Protein AF-A0AAD7NJM3-F1 (afdb_monomer_lite)

Sequence (178 aa):
YMDCLIYMLPSVSWAEAIESPTIFSDLTKIRPWYEPIHHSHNSEPSFGGFKSVVPGWTNKSMIKSGSTDLCLKQGFYTRPNSDDNEKIFYNGMSQISFLSGELNLLGWGKTMMELVYHYISQREESKGKPAFEVPSMRFVDGGLAICQPEQKQAFMIEEWIDPLTQGAFVKYIHNNSG

Radius of gyration: 18.28 Å; chains: 1; bounding box: 44×41×58 Å

Structure (mmCIF, N/CA/C/O backbone):
data_AF-A0AAD7NJM3-F1
#
_entry.id   AF-A0AAD7NJM3-F1
#
loop_
_atom_site.group_PDB
_atom_site.id
_atom_site.type_symbol
_atom_site.label_atom_id
_atom_site.label_alt_id
_atom_site.label_comp_id
_atom_site.label_asym_id
_atom_site.label_entity_id
_atom_site.label_seq_id
_atom_site.pdbx_PDB_ins_code
_atom_site.Cartn_x
_atom_site.Cartn_y
_atom_site.Cartn_z
_atom_site.occupancy
_atom_site.B_iso_or_equiv
_atom_site.auth_seq_id
_atom_site.auth_comp_id
_atom_site.auth_asym_id
_atom_site.auth_atom_id
_atom_site.pdbx_PDB_model_num
ATOM 1 N N . TYR A 1 1 ? 7.790 -15.169 -12.818 1.00 83.75 1 TYR A N 1
ATOM 2 C CA . TYR A 1 1 ? 7.998 -14.703 -11.432 1.00 83.75 1 TYR A CA 1
ATOM 3 C C . TYR A 1 1 ? 9.210 -13.791 -11.427 1.00 83.75 1 TYR A C 1
ATOM 5 O O . TYR A 1 1 ? 9.995 -13.856 -12.369 1.00 83.75 1 TYR A O 1
ATOM 13 N N . MET A 1 2 ? 9.338 -12.939 -10.419 1.00 90.62 2 MET A N 1
ATOM 14 C CA . MET A 1 2 ? 10.451 -12.009 -10.261 1.00 90.62 2 MET A CA 1
ATOM 15 C C . MET A 1 2 ? 10.981 -12.129 -8.838 1.00 90.62 2 MET A C 1
ATOM 17 O O . MET A 1 2 ? 10.190 -12.111 -7.898 1.00 90.62 2 MET A O 1
ATOM 21 N N . ASP A 1 3 ? 12.294 -12.241 -8.671 1.00 93.31 3 ASP A N 1
ATOM 22 C CA . ASP A 1 3 ? 12.898 -12.265 -7.341 1.00 93.31 3 ASP A CA 1
ATOM 23 C C . ASP A 1 3 ? 12.978 -10.838 -6.805 1.00 93.31 3 ASP A C 1
ATOM 25 O O . ASP A 1 3 ? 13.610 -9.981 -7.429 1.00 93.31 3 ASP A O 1
ATOM 29 N N . CYS A 1 4 ? 12.331 -10.561 -5.671 1.00 94.00 4 CYS A N 1
ATOM 30 C CA . CYS A 1 4 ? 12.176 -9.196 -5.179 1.00 94.00 4 CYS A CA 1
ATOM 31 C C . CYS A 1 4 ? 12.688 -9.022 -3.745 1.00 94.00 4 CYS A C 1
ATOM 33 O O . CYS A 1 4 ? 12.545 -9.895 -2.888 1.00 94.00 4 CYS A O 1
ATOM 35 N N . LEU A 1 5 ? 13.262 -7.845 -3.486 1.00 94.81 5 LEU A N 1
ATOM 36 C CA . LEU A 1 5 ? 13.445 -7.292 -2.148 1.00 94.81 5 LEU A CA 1
ATOM 37 C C . LEU A 1 5 ? 12.212 -6.467 -1.797 1.00 94.81 5 LEU A C 1
ATOM 39 O O . LEU A 1 5 ? 11.870 -5.529 -2.517 1.00 94.81 5 LEU A O 1
ATOM 43 N N . ILE A 1 6 ? 11.548 -6.821 -0.703 1.00 95.19 6 ILE A N 1
ATOM 44 C CA . ILE A 1 6 ? 10.248 -6.268 -0.333 1.00 95.19 6 ILE A CA 1
ATOM 45 C C . ILE A 1 6 ? 10.348 -5.560 1.016 1.00 95.19 6 ILE A C 1
ATOM 47 O O . ILE A 1 6 ? 10.640 -6.172 2.043 1.00 95.19 6 ILE A O 1
ATOM 51 N N . TYR A 1 7 ? 10.087 -4.258 1.005 1.00 95.56 7 TYR A N 1
ATOM 52 C CA . TYR A 1 7 ? 10.098 -3.370 2.160 1.00 95.56 7 TYR A CA 1
ATOM 53 C C . TYR A 1 7 ? 8.657 -3.043 2.552 1.00 95.56 7 TYR A C 1
ATOM 55 O O . TYR A 1 7 ? 8.029 -2.159 1.967 1.00 95.56 7 TYR A O 1
ATOM 63 N N . MET A 1 8 ? 8.114 -3.774 3.522 1.00 95.50 8 MET A N 1
ATOM 64 C CA . MET A 1 8 ? 6.768 -3.517 4.042 1.00 95.50 8 MET A CA 1
ATOM 65 C C . MET A 1 8 ? 6.750 -2.261 4.910 1.00 95.50 8 MET A C 1
ATOM 67 O O . MET A 1 8 ? 7.676 -2.039 5.691 1.00 95.50 8 MET A O 1
ATOM 71 N N . LEU A 1 9 ? 5.681 -1.464 4.814 1.00 95.44 9 LEU A N 1
ATOM 72 C CA . LEU A 1 9 ? 5.470 -0.358 5.743 1.00 95.44 9 LEU A CA 1
ATOM 73 C C . LEU A 1 9 ? 5.388 -0.893 7.179 1.00 95.44 9 LEU A C 1
ATOM 75 O O . LEU A 1 9 ? 4.694 -1.886 7.427 1.00 95.44 9 LEU A O 1
ATOM 79 N N . PRO A 1 10 ? 6.057 -0.237 8.138 1.00 93.06 10 PRO A N 1
ATOM 80 C CA . PRO A 1 10 ? 6.032 -0.675 9.515 1.00 93.06 10 PRO A CA 1
ATOM 81 C C . PRO A 1 10 ? 4.655 -0.388 10.123 1.00 93.06 10 PRO A C 1
ATOM 83 O O . PRO A 1 10 ? 3.975 0.577 9.768 1.00 93.06 10 PRO A O 1
ATOM 86 N N . SER A 1 11 ? 4.244 -1.239 11.059 1.00 90.44 11 SER A N 1
ATOM 87 C CA . SER A 1 11 ? 3.071 -0.984 11.889 1.00 90.44 11 SER A CA 1
ATOM 88 C C . SER A 1 11 ? 3.513 -0.204 13.114 1.00 90.44 11 SER A C 1
ATOM 90 O O . SER A 1 11 ? 4.069 -0.803 14.030 1.00 90.44 11 SER A O 1
ATOM 92 N N . VAL A 1 12 ? 3.258 1.098 13.127 1.00 93.06 12 VAL A N 1
ATOM 93 C CA . VAL A 1 12 ? 3.574 1.971 14.261 1.00 93.06 12 VAL A CA 1
ATOM 94 C C . VAL A 1 12 ? 2.356 2.780 14.657 1.00 93.06 12 VAL A C 1
ATOM 96 O O . VAL A 1 12 ? 1.524 3.100 13.811 1.00 93.06 12 VAL A O 1
ATOM 99 N N . SER A 1 13 ? 2.273 3.105 15.936 1.00 92.75 13 SER A N 1
ATOM 100 C CA . SER A 1 13 ? 1.260 3.983 16.500 1.00 92.75 13 SER A CA 1
ATOM 101 C C . SER A 1 13 ? 1.450 5.433 16.050 1.00 92.75 13 SER A C 1
ATOM 103 O O . SER A 1 13 ? 2.523 5.856 15.610 1.00 92.75 13 SER A O 1
ATOM 105 N N . TRP A 1 14 ? 0.408 6.242 16.239 1.00 92.94 14 TRP A N 1
ATOM 106 C CA . TRP A 1 14 ? 0.484 7.692 16.052 1.00 92.94 14 TRP A CA 1
ATOM 107 C C . TRP A 1 14 ? 1.607 8.358 16.869 1.00 92.94 14 TRP A C 1
ATOM 109 O O . TRP A 1 14 ? 2.298 9.235 16.355 1.00 92.94 14 TRP A O 1
ATOM 119 N N . ALA A 1 15 ? 1.818 7.931 18.119 1.00 93.94 15 ALA A N 1
ATOM 120 C CA . ALA A 1 15 ? 2.858 8.494 18.981 1.00 93.94 15 ALA A CA 1
ATOM 121 C C . ALA A 1 15 ? 4.264 8.214 18.423 1.00 93.94 15 ALA A C 1
ATOM 123 O O . ALA A 1 15 ? 5.058 9.138 18.259 1.00 93.94 15 ALA A O 1
ATOM 124 N N . GLU A 1 16 ? 4.528 6.966 18.029 1.00 93.94 16 GLU A N 1
ATOM 125 C CA . GLU A 1 16 ? 5.798 6.566 17.408 1.00 93.94 16 GLU A CA 1
ATOM 126 C C . GLU A 1 16 ? 6.044 7.297 16.079 1.00 93.94 16 GLU A C 1
ATOM 128 O O . GLU A 1 16 ? 7.167 7.719 15.798 1.00 93.94 16 GLU A O 1
ATOM 133 N N . ALA A 1 17 ? 5.000 7.499 15.266 1.00 93.81 17 ALA A N 1
ATOM 134 C CA . ALA A 1 17 ? 5.110 8.242 14.011 1.00 93.81 17 ALA A CA 1
ATOM 135 C C . ALA A 1 17 ? 5.457 9.726 14.225 1.00 93.81 17 ALA A C 1
ATOM 137 O O . ALA A 1 17 ? 6.196 10.299 13.424 1.00 93.81 17 ALA A O 1
ATOM 138 N N . ILE A 1 18 ? 4.971 10.352 15.304 1.00 94.50 18 ILE A N 1
ATOM 139 C CA . ILE A 1 18 ? 5.366 11.720 15.678 1.00 94.50 18 ILE A CA 1
ATOM 140 C C . ILE A 1 18 ? 6.822 11.763 16.145 1.00 94.50 18 ILE A C 1
ATOM 142 O O . ILE A 1 18 ? 7.556 12.676 15.766 1.00 94.50 18 ILE A O 1
ATOM 146 N N . GLU A 1 19 ? 7.245 10.804 16.968 1.00 95.38 19 GLU A N 1
ATOM 147 C CA . GLU A 1 19 ? 8.620 10.740 17.476 1.00 95.38 19 GLU A CA 1
ATOM 148 C C . GLU A 1 19 ? 9.635 10.458 16.359 1.00 95.38 19 GLU A C 1
ATOM 150 O O . GLU A 1 19 ? 10.773 10.931 16.414 1.00 95.38 19 GLU A O 1
ATOM 155 N N . SER A 1 20 ? 9.217 9.743 15.309 1.00 93.38 20 SER A N 1
ATOM 156 C CA . SER A 1 20 ? 10.034 9.459 14.131 1.00 93.38 20 SER A CA 1
ATOM 157 C C . SER A 1 20 ? 9.305 9.776 12.814 1.00 93.38 20 SER A C 1
ATOM 159 O O . SER A 1 20 ? 8.907 8.869 12.083 1.00 93.38 20 SER A O 1
ATOM 161 N N . PRO A 1 21 ? 9.200 11.058 12.410 1.00 90.25 21 PRO A N 1
ATOM 162 C CA . PRO A 1 21 ? 8.425 11.460 11.227 1.00 90.25 21 PRO A CA 1
ATOM 163 C C . PRO A 1 21 ? 8.935 10.901 9.890 1.00 90.25 21 PRO A C 1
ATOM 165 O O . PRO A 1 21 ? 8.246 10.972 8.875 1.00 90.25 21 PRO A O 1
ATOM 168 N N . THR A 1 22 ? 10.160 10.367 9.869 1.00 92.38 22 THR A N 1
ATOM 169 C CA . THR A 1 22 ? 10.791 9.772 8.675 1.00 92.38 22 THR A CA 1
ATOM 170 C C . THR A 1 22 ? 10.558 8.268 8.549 1.00 92.38 22 THR A C 1
ATOM 172 O O . THR A 1 22 ? 11.026 7.652 7.593 1.00 92.38 22 THR A O 1
ATOM 175 N N . ILE A 1 23 ? 9.829 7.662 9.489 1.00 91.75 23 ILE A N 1
ATOM 176 C CA . ILE A 1 23 ? 9.648 6.210 9.571 1.00 91.75 23 ILE A CA 1
ATOM 177 C C . ILE A 1 23 ? 9.001 5.591 8.324 1.00 91.75 23 ILE A C 1
ATOM 179 O O . ILE A 1 23 ? 9.274 4.438 8.002 1.00 91.75 23 ILE A O 1
ATOM 183 N N . PHE A 1 24 ? 8.191 6.361 7.591 1.00 92.00 24 PHE A N 1
ATOM 184 C CA . PHE A 1 24 ? 7.549 5.907 6.354 1.00 92.00 24 PHE A CA 1
ATOM 185 C C . PHE A 1 24 ? 8.274 6.346 5.076 1.00 92.00 24 PHE A C 1
ATOM 187 O O . PHE A 1 24 ? 8.019 5.782 4.014 1.00 92.00 24 PHE A O 1
ATOM 194 N N . SER A 1 25 ? 9.167 7.339 5.154 1.00 89.50 25 SER A N 1
ATOM 195 C CA . SER A 1 25 ? 9.901 7.861 3.994 1.00 89.50 25 SER A CA 1
ATOM 196 C C . SER A 1 25 ? 11.270 7.209 3.801 1.00 89.50 25 SER A C 1
ATOM 198 O O . SER A 1 25 ? 11.790 7.205 2.686 1.00 89.50 25 SER A O 1
ATOM 200 N N . ASP A 1 26 ? 11.835 6.614 4.853 1.00 89.25 26 ASP A N 1
ATOM 201 C CA . ASP A 1 26 ? 13.121 5.920 4.813 1.00 89.25 26 ASP A CA 1
ATOM 202 C C . ASP A 1 26 ? 12.960 4.407 5.004 1.00 89.25 26 ASP A C 1
ATOM 204 O O . ASP A 1 26 ? 13.306 3.826 6.036 1.00 89.25 26 ASP A O 1
ATOM 208 N N . LEU A 1 27 ? 12.446 3.750 3.961 1.00 86.00 27 LEU A N 1
ATOM 209 C CA . LEU A 1 27 ? 12.250 2.297 3.946 1.00 86.00 27 LEU A CA 1
ATOM 210 C C . LEU A 1 27 ? 13.569 1.514 4.052 1.00 86.00 27 LEU A C 1
ATOM 212 O O . LEU A 1 27 ? 13.545 0.327 4.365 1.00 86.00 27 LEU A O 1
ATOM 216 N N . THR A 1 28 ? 14.726 2.155 3.850 1.00 81.25 28 THR A N 1
ATOM 217 C CA . THR A 1 28 ? 16.036 1.487 3.950 1.00 81.25 28 THR A CA 1
ATOM 218 C C . THR A 1 28 ? 16.377 1.059 5.377 1.00 81.25 28 THR A C 1
ATOM 220 O O . THR A 1 28 ? 17.168 0.137 5.574 1.00 81.25 28 THR A O 1
ATOM 223 N N . LYS A 1 29 ? 15.732 1.676 6.375 1.00 86.75 29 LYS A N 1
ATOM 224 C CA . LYS A 1 29 ? 15.834 1.294 7.791 1.00 86.75 29 LYS A CA 1
ATOM 225 C C . LYS A 1 29 ? 15.049 0.028 8.131 1.00 86.75 29 LYS A C 1
ATOM 227 O O . LYS A 1 29 ? 15.202 -0.513 9.225 1.00 86.75 29 LYS A O 1
ATOM 232 N N . ILE A 1 30 ? 14.207 -0.445 7.215 1.00 89.12 30 ILE A N 1
ATOM 233 C CA . ILE A 1 30 ? 13.375 -1.628 7.400 1.00 89.12 30 ILE A CA 1
ATOM 234 C C . ILE A 1 30 ? 14.100 -2.825 6.801 1.00 89.12 30 ILE A C 1
ATOM 236 O O . ILE A 1 30 ? 14.608 -2.776 5.681 1.00 89.12 30 ILE A O 1
ATOM 240 N N . ARG A 1 31 ? 14.130 -3.934 7.544 1.00 92.50 31 ARG A N 1
ATOM 241 C CA . ARG A 1 31 ? 14.674 -5.193 7.036 1.00 92.50 31 ARG A CA 1
ATOM 242 C C . ARG A 1 31 ? 13.798 -5.696 5.878 1.00 92.50 31 ARG A C 1
ATOM 244 O O . ARG A 1 31 ? 12.625 -5.988 6.121 1.00 92.50 31 ARG A O 1
ATOM 251 N N . PRO A 1 32 ? 14.340 -5.847 4.656 1.00 94.19 32 PRO A N 1
ATOM 252 C CA . PRO A 1 32 ? 13.560 -6.356 3.543 1.00 94.19 32 PRO A CA 1
ATOM 253 C C . PRO A 1 32 ? 13.311 -7.856 3.673 1.00 94.19 32 PRO A C 1
ATOM 255 O O . PRO A 1 32 ? 14.090 -8.600 4.280 1.00 94.19 32 PRO A O 1
ATOM 258 N N . TRP A 1 33 ? 12.241 -8.291 3.027 1.00 94.06 33 TRP A N 1
ATOM 259 C CA . TRP A 1 33 ? 11.942 -9.685 2.752 1.00 94.06 33 TRP A CA 1
ATOM 260 C C . TRP A 1 33 ? 12.505 -10.028 1.380 1.00 94.06 33 TRP A C 1
ATOM 262 O O . TRP A 1 33 ? 12.430 -9.218 0.459 1.00 94.06 33 TRP A O 1
ATOM 272 N N . TYR A 1 34 ? 13.080 -11.216 1.247 1.00 94.56 34 TYR A N 1
ATOM 273 C CA . TYR A 1 34 ? 13.458 -11.750 -0.053 1.00 94.56 34 TYR A CA 1
ATOM 274 C C . TYR A 1 34 ? 12.435 -12.812 -0.433 1.00 94.56 34 TYR A C 1
ATOM 276 O O . TYR A 1 34 ? 12.403 -13.877 0.185 1.00 94.56 34 TYR A O 1
ATOM 284 N N . GLU A 1 35 ? 11.568 -12.487 -1.385 1.00 94.94 35 GLU A N 1
ATOM 285 C CA . GLU A 1 35 ? 10.440 -13.334 -1.767 1.00 94.94 35 GLU A CA 1
ATOM 286 C C . GLU A 1 35 ? 10.131 -13.141 -3.261 1.00 94.94 35 GLU A C 1
ATOM 288 O O . GLU A 1 35 ? 10.084 -11.999 -3.737 1.00 94.94 35 GLU A O 1
ATOM 293 N N . PRO A 1 36 ? 9.923 -14.229 -4.021 1.00 94.50 36 PRO A N 1
ATOM 294 C CA . PRO A 1 36 ? 9.457 -14.131 -5.393 1.00 94.50 36 PRO A CA 1
ATOM 295 C C . PRO A 1 36 ? 8.047 -13.547 -5.467 1.00 94.50 36 PRO A C 1
ATOM 297 O O . PRO A 1 36 ? 7.130 -14.019 -4.793 1.00 94.50 36 PRO A O 1
ATOM 300 N N . ILE A 1 37 ? 7.856 -12.568 -6.349 1.00 94.38 37 ILE A N 1
ATOM 301 C CA . ILE A 1 37 ? 6.530 -12.104 -6.754 1.00 94.38 37 ILE A CA 1
ATOM 302 C C . ILE A 1 37 ? 6.152 -12.788 -8.061 1.00 94.38 37 ILE A C 1
ATOM 304 O O . ILE A 1 37 ? 6.865 -12.753 -9.071 1.00 94.38 37 ILE A O 1
ATOM 308 N N . HIS A 1 38 ? 4.986 -13.403 -8.048 1.00 93.75 38 HIS A N 1
ATOM 309 C CA . HIS A 1 38 ? 4.357 -13.998 -9.204 1.00 93.75 38 HIS A CA 1
ATOM 310 C C . HIS A 1 38 ? 3.276 -13.045 -9.709 1.00 93.75 38 HIS A C 1
ATOM 312 O O . HIS A 1 38 ? 2.536 -12.456 -8.930 1.00 93.75 38 HIS A O 1
ATOM 318 N N . HIS A 1 39 ? 3.186 -12.878 -11.019 1.00 89.56 39 HIS A N 1
ATOM 319 C CA . HIS A 1 39 ? 2.069 -12.202 -11.662 1.00 89.56 39 HIS A CA 1
ATOM 320 C C . HIS A 1 39 ? 1.842 -12.867 -13.014 1.00 89.56 39 HIS A C 1
ATOM 322 O O . HIS A 1 39 ? 2.751 -13.494 -13.572 1.00 89.56 39 HIS A O 1
ATOM 328 N N . SER A 1 40 ? 0.626 -12.761 -13.539 1.00 78.50 40 SER A N 1
ATOM 329 C CA . SER A 1 40 ? 0.354 -13.255 -14.883 1.00 78.50 40 SER A CA 1
ATOM 330 C C . SER A 1 40 ? 0.993 -12.308 -15.898 1.00 78.50 40 SER A C 1
ATOM 332 O O . SER A 1 40 ? 0.791 -11.098 -15.842 1.00 78.50 40 SER A O 1
ATOM 334 N N . HIS A 1 41 ? 1.751 -12.842 -16.855 1.00 63.41 41 HIS A N 1
ATOM 335 C CA . HIS A 1 41 ? 2.212 -12.047 -17.999 1.00 63.41 41 HIS A CA 1
ATOM 336 C C . HIS A 1 41 ? 1.054 -11.662 -18.935 1.00 63.41 41 HIS A C 1
ATOM 338 O O . HIS A 1 41 ? 1.192 -10.736 -19.725 1.00 63.41 41 HIS A O 1
ATOM 344 N N . ASN A 1 42 ? -0.089 -12.350 -18.818 1.00 70.12 42 ASN A N 1
ATOM 345 C CA . ASN A 1 42 ? -1.261 -12.150 -19.668 1.00 70.12 42 ASN A CA 1
ATOM 346 C C . ASN A 1 42 ? -2.334 -11.269 -19.015 1.00 70.12 42 ASN A C 1
ATOM 348 O O . ASN A 1 42 ? -3.362 -11.016 -19.637 1.00 70.12 42 ASN A O 1
ATOM 352 N N . SER A 1 43 ? -2.161 -10.850 -17.757 1.00 78.25 43 SER A N 1
ATOM 353 C CA . SER A 1 43 ? -3.107 -9.918 -17.142 1.00 78.25 43 SER A CA 1
ATOM 354 C C . SER A 1 43 ? -2.866 -8.522 -17.698 1.00 78.25 43 SER A C 1
ATOM 356 O O . SER A 1 43 ? -1.820 -7.928 -17.433 1.00 78.25 43 SER A O 1
ATOM 358 N N . GLU A 1 44 ? -3.836 -8.002 -18.445 1.00 86.69 44 GLU A N 1
ATOM 359 C CA . GLU A 1 44 ? -3.811 -6.608 -18.873 1.00 86.69 44 GLU A CA 1
ATOM 360 C C . GLU A 1 44 ? -3.847 -5.683 -17.645 1.00 86.69 44 GLU A C 1
ATOM 362 O O . GLU A 1 44 ? -4.681 -5.871 -16.750 1.00 86.69 44 GLU A O 1
ATOM 367 N N . PRO A 1 45 ? -2.946 -4.689 -17.565 1.00 91.44 45 PRO A N 1
ATOM 368 C CA . PRO A 1 45 ? -2.946 -3.749 -16.460 1.00 91.44 45 PRO A CA 1
ATOM 369 C C . PRO A 1 45 ? -4.213 -2.894 -16.466 1.00 91.44 45 PRO A C 1
ATOM 371 O O . PRO A 1 45 ? -4.599 -2.313 -17.479 1.00 91.44 45 PRO A O 1
ATOM 374 N N . SER A 1 46 ? -4.825 -2.750 -15.293 1.00 92.56 46 SER A N 1
ATOM 375 C CA . SER A 1 46 ? -5.844 -1.726 -15.056 1.00 92.56 46 SER A CA 1
ATOM 376 C C . SER A 1 46 ? -5.171 -0.376 -14.818 1.00 92.56 46 SER A C 1
ATOM 378 O O . SER A 1 46 ? -4.125 -0.316 -14.175 1.00 92.56 46 SER A O 1
ATOM 380 N N . PHE A 1 47 ? -5.762 0.726 -15.283 1.00 93.31 47 PHE A N 1
ATOM 381 C CA . PHE A 1 47 ? -5.179 2.064 -15.133 1.00 93.31 47 PHE A CA 1
ATOM 382 C C . PHE A 1 47 ? -6.075 2.992 -14.313 1.00 93.31 47 PHE A C 1
ATOM 384 O O . PHE A 1 47 ? -7.259 3.151 -14.598 1.00 93.31 47 PHE A O 1
ATOM 391 N N . GLY A 1 48 ? -5.480 3.639 -13.312 1.00 91.94 48 GLY A N 1
ATOM 392 C CA . GLY A 1 48 ? -6.041 4.809 -12.644 1.00 91.94 48 GLY A CA 1
ATOM 393 C C . GLY A 1 48 ? -5.541 6.111 -13.275 1.00 91.94 48 GLY A C 1
ATOM 394 O O . GLY A 1 48 ? -5.055 6.128 -14.402 1.00 91.94 48 GLY A O 1
ATOM 395 N N . GLY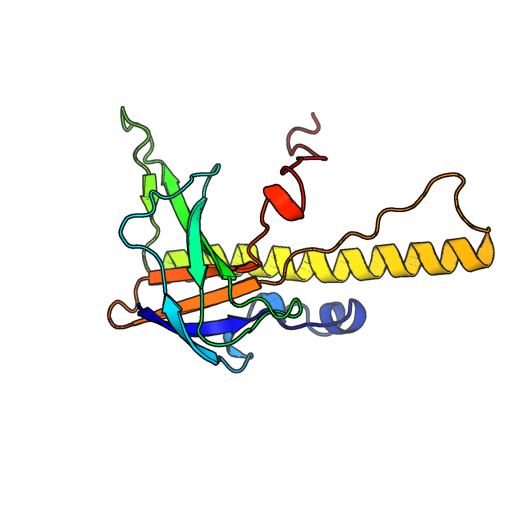 A 1 49 ? -5.611 7.212 -12.519 1.00 91.12 49 GLY A N 1
ATOM 396 C CA . GLY A 1 49 ? -5.168 8.525 -13.010 1.00 91.12 49 GLY A CA 1
ATOM 397 C C . GLY A 1 49 ? -3.665 8.616 -13.307 1.00 91.12 49 GLY A C 1
ATOM 398 O O . GLY A 1 49 ? -3.272 9.299 -14.242 1.00 91.12 49 GLY A O 1
ATOM 399 N N . PHE A 1 50 ? -2.831 7.927 -12.525 1.00 94.06 50 PHE A N 1
ATOM 400 C CA . PHE A 1 50 ? -1.363 8.012 -12.620 1.00 94.06 50 PHE A CA 1
ATOM 401 C C . PHE A 1 50 ? -0.642 6.712 -12.210 1.00 94.06 50 PHE A C 1
ATOM 403 O O . PHE A 1 50 ? 0.583 6.671 -12.104 1.00 94.06 50 PHE A O 1
ATOM 410 N N . LYS A 1 51 ? -1.397 5.636 -11.941 1.00 96.00 51 LYS A N 1
ATOM 411 C CA . LYS A 1 51 ? -0.859 4.310 -11.605 1.00 96.00 51 LYS A CA 1
ATOM 412 C C . LYS A 1 51 ? -1.543 3.224 -12.420 1.00 96.00 51 LYS A C 1
ATOM 414 O O . LYS A 1 51 ? -2.756 3.283 -12.616 1.00 96.00 51 LYS A O 1
ATOM 419 N N . SER A 1 52 ? -0.771 2.245 -12.866 1.00 95.38 52 SER A N 1
ATOM 420 C CA . SER A 1 52 ? -1.293 0.963 -13.326 1.00 95.38 52 SER A CA 1
ATOM 421 C C . SER A 1 52 ? -1.376 -0.022 -12.163 1.00 95.38 52 SER A C 1
ATOM 423 O O . SER A 1 52 ? -0.704 0.164 -11.144 1.00 95.38 52 SER A O 1
ATOM 425 N N . VAL A 1 53 ? -2.205 -1.046 -12.322 1.00 95.00 53 VAL A N 1
ATOM 426 C CA . VAL A 1 53 ? -2.428 -2.129 -11.369 1.00 95.00 53 VAL A CA 1
ATOM 427 C C . VAL A 1 53 ? -2.402 -3.452 -12.123 1.00 95.00 53 VAL A C 1
ATOM 429 O O . VAL A 1 53 ? -3.114 -3.602 -13.117 1.00 95.00 53 VAL A O 1
ATOM 432 N N . VAL A 1 54 ? -1.654 -4.423 -11.608 1.00 93.94 54 VAL A N 1
ATOM 433 C CA . VAL A 1 54 ? -1.759 -5.833 -12.000 1.00 93.94 54 VAL A CA 1
ATOM 434 C C . VAL A 1 54 ? -1.916 -6.711 -10.756 1.00 93.94 54 VAL A C 1
ATOM 436 O O . VAL A 1 54 ? -1.326 -6.405 -9.714 1.00 93.94 54 VAL A O 1
ATOM 439 N N . PRO A 1 55 ? -2.707 -7.793 -10.828 1.00 94.62 55 PRO A N 1
ATOM 440 C CA . PRO A 1 55 ? -2.761 -8.774 -9.755 1.00 94.62 55 PRO A CA 1
ATOM 441 C C . PRO A 1 55 ? -1.442 -9.550 -9.680 1.00 94.62 55 PRO A C 1
ATOM 443 O O . PRO A 1 55 ? -0.833 -9.883 -10.702 1.00 94.62 55 PRO A O 1
ATOM 446 N N . GLY A 1 56 ? -1.017 -9.872 -8.466 1.00 94.69 56 GLY A N 1
ATOM 447 C CA . GLY A 1 56 ? 0.140 -10.718 -8.207 1.00 94.69 56 GLY A CA 1
ATOM 448 C C . GLY A 1 56 ? -0.019 -11.507 -6.916 1.00 94.69 56 GLY A C 1
ATOM 449 O O . GLY A 1 56 ? -1.013 -11.358 -6.215 1.00 94.69 56 GLY A O 1
ATOM 450 N N . TRP A 1 57 ? 0.952 -12.355 -6.605 1.00 95.94 57 TRP A N 1
ATOM 451 C CA . TRP A 1 57 ? 0.980 -13.117 -5.361 1.00 95.94 57 TRP A CA 1
ATOM 452 C C . TRP A 1 57 ? 2.407 -13.493 -4.954 1.00 95.94 57 TRP A C 1
ATOM 454 O O . TRP A 1 57 ? 3.329 -13.480 -5.775 1.00 95.94 57 TRP A O 1
ATOM 464 N N . THR A 1 58 ? 2.592 -13.844 -3.686 1.00 95.88 58 THR A N 1
ATOM 465 C CA . THR A 1 58 ? 3.838 -14.398 -3.125 1.00 95.88 58 THR A CA 1
ATOM 466 C C . THR A 1 58 ? 3.630 -15.817 -2.601 1.00 95.88 58 THR A C 1
ATOM 468 O O . THR A 1 58 ? 2.500 -16.283 -2.483 1.00 95.88 58 THR A O 1
ATOM 471 N N . ASN A 1 59 ? 4.705 -16.534 -2.250 1.00 94.94 59 ASN A N 1
ATOM 472 C CA . ASN A 1 59 ? 4.559 -17.869 -1.643 1.00 94.94 59 ASN A CA 1
ATOM 473 C C . ASN A 1 59 ? 4.230 -17.804 -0.146 1.00 94.94 59 ASN A C 1
ATOM 475 O O . ASN A 1 59 ? 3.827 -18.802 0.451 1.00 94.94 59 ASN A O 1
ATOM 479 N N . LYS A 1 60 ? 4.443 -16.642 0.479 1.00 93.69 60 LYS A N 1
ATOM 480 C CA . LYS A 1 60 ? 4.202 -16.394 1.902 1.00 93.69 60 LYS A CA 1
ATOM 481 C C . LYS A 1 60 ? 3.467 -15.079 2.080 1.00 93.69 60 LYS A C 1
ATOM 483 O O . LYS A 1 60 ? 3.773 -14.106 1.392 1.00 93.69 60 LYS A O 1
ATOM 488 N N . SER A 1 61 ? 2.543 -15.045 3.036 1.00 92.44 61 SER A N 1
ATOM 489 C CA . SER A 1 61 ? 1.897 -13.795 3.424 1.00 92.44 61 SER A CA 1
ATOM 490 C C . SER A 1 61 ? 2.910 -12.844 4.054 1.00 92.44 61 SER A C 1
ATOM 492 O O . SER A 1 61 ? 3.659 -13.227 4.955 1.00 92.44 61 SER A O 1
ATOM 494 N N . MET A 1 62 ? 2.889 -11.595 3.598 1.00 88.25 62 MET A N 1
ATOM 495 C CA . MET A 1 62 ? 3.670 -10.483 4.156 1.00 88.25 62 MET A CA 1
ATOM 496 C C . MET A 1 62 ? 2.770 -9.377 4.727 1.00 88.25 62 MET A C 1
ATOM 498 O O . MET A 1 62 ? 3.264 -8.370 5.229 1.00 88.25 62 MET A O 1
ATOM 502 N N . ILE A 1 63 ? 1.452 -9.559 4.633 1.00 87.75 63 ILE A N 1
ATOM 503 C CA . ILE A 1 63 ? 0.411 -8.619 5.056 1.00 87.75 63 ILE A CA 1
ATOM 504 C C . ILE A 1 63 ? -0.365 -9.206 6.238 1.00 87.75 63 ILE A C 1
ATOM 506 O O . ILE A 1 63 ? -0.455 -10.428 6.402 1.00 87.75 63 ILE A O 1
ATOM 510 N N . LYS A 1 64 ? -0.916 -8.348 7.100 1.00 85.88 64 LYS A N 1
ATOM 511 C CA . LYS A 1 64 ? -1.553 -8.768 8.360 1.00 85.88 64 LYS A CA 1
ATOM 512 C C . LYS A 1 64 ? -2.807 -9.605 8.144 1.00 85.88 64 LYS A C 1
ATOM 514 O O . LYS A 1 64 ? -3.146 -10.407 9.007 1.00 85.88 64 LYS A O 1
ATOM 519 N N . SER A 1 65 ? -3.482 -9.434 7.008 1.00 84.62 65 SER A N 1
ATOM 520 C CA . SER A 1 65 ? -4.641 -10.248 6.628 1.00 84.62 65 SER A CA 1
ATOM 521 C C . SER A 1 65 ? -4.310 -11.730 6.427 1.00 84.62 65 SER A C 1
ATOM 523 O O . SER A 1 65 ? -5.225 -12.549 6.406 1.00 84.62 65 SER A O 1
ATOM 525 N N . GLY A 1 66 ? -3.030 -12.096 6.288 1.00 89.88 66 GLY A N 1
ATOM 526 C CA . GLY A 1 66 ? -2.622 -13.476 6.020 1.00 89.88 66 GLY A CA 1
ATOM 527 C C . GLY A 1 66 ? -2.741 -13.881 4.547 1.00 89.88 66 GLY A C 1
ATOM 528 O O . GLY A 1 66 ? -2.406 -15.016 4.213 1.00 89.88 66 GLY A O 1
ATOM 529 N N . SER A 1 67 ? -3.197 -12.976 3.676 1.00 90.94 67 SER A N 1
ATOM 530 C CA . SER A 1 67 ? -3.307 -13.230 2.241 1.00 90.94 67 SER A CA 1
ATOM 531 C C . SER A 1 67 ? -1.936 -13.223 1.558 1.00 90.94 67 SER A C 1
ATOM 533 O O . SER A 1 67 ? -1.035 -12.462 1.910 1.00 90.94 67 SER A O 1
ATOM 535 N N . THR A 1 68 ? -1.782 -14.082 0.556 1.00 95.06 68 THR A N 1
ATOM 536 C CA . THR A 1 68 ? -0.644 -14.074 -0.372 1.00 95.06 68 THR A CA 1
ATOM 537 C C . THR A 1 68 ? -0.901 -13.228 -1.609 1.00 95.06 68 THR A C 1
ATOM 539 O O . THR A 1 68 ? 0.039 -12.959 -2.354 1.00 95.06 68 THR A O 1
ATOM 542 N N . ASP A 1 69 ? -2.152 -12.832 -1.839 1.00 95.00 69 ASP A N 1
ATOM 543 C CA . ASP A 1 69 ? -2.568 -12.099 -3.027 1.00 95.00 69 ASP A CA 1
ATOM 544 C C . ASP A 1 69 ? -2.302 -10.606 -2.856 1.00 95.00 69 ASP A C 1
ATOM 546 O O . ASP A 1 69 ? -2.620 -9.986 -1.834 1.00 95.00 69 ASP A O 1
ATOM 550 N N . LEU A 1 70 ? -1.720 -10.023 -3.896 1.00 95.50 70 LEU A N 1
ATOM 551 C CA . LEU A 1 70 ? -1.216 -8.664 -3.921 1.00 95.50 70 LEU A CA 1
ATOM 552 C C . LEU A 1 70 ? -1.799 -7.879 -5.092 1.00 95.50 70 LEU A C 1
ATOM 554 O O . LEU A 1 70 ? -2.024 -8.381 -6.194 1.00 95.50 70 LEU A O 1
ATOM 558 N N . CYS A 1 71 ? -1.944 -6.586 -4.858 1.00 95.44 71 CYS A N 1
ATOM 559 C CA . CYS A 1 71 ? -2.132 -5.575 -5.879 1.00 95.44 71 CYS A CA 1
ATOM 560 C C . CYS A 1 71 ? -0.770 -4.934 -6.176 1.00 95.44 71 CYS A C 1
ATOM 562 O O . CYS A 1 71 ? -0.216 -4.243 -5.320 1.00 95.44 71 CYS A O 1
ATOM 564 N N . LEU A 1 72 ? -0.209 -5.173 -7.365 1.00 95.81 72 LEU A N 1
ATOM 565 C CA . LEU A 1 72 ? 1.071 -4.597 -7.784 1.00 95.81 72 LEU A CA 1
ATOM 566 C C . LEU A 1 72 ? 0.816 -3.307 -8.563 1.00 95.81 72 LEU A C 1
ATOM 568 O O . LEU A 1 72 ? 0.116 -3.318 -9.577 1.00 95.81 72 LEU A O 1
ATOM 572 N N . LYS A 1 73 ? 1.398 -2.194 -8.116 1.00 96.75 73 LYS A N 1
ATOM 573 C CA . LYS A 1 73 ? 1.184 -0.869 -8.705 1.00 96.75 73 LYS A CA 1
ATOM 574 C C . LYS A 1 73 ? 2.459 -0.267 -9.268 1.00 96.75 73 LYS A C 1
ATOM 576 O O . LYS A 1 73 ? 3.491 -0.247 -8.596 1.00 96.75 73 LYS A O 1
ATOM 581 N N . GLN A 1 74 ? 2.352 0.317 -10.460 1.00 95.75 74 GLN A N 1
ATOM 582 C CA . GLN A 1 74 ? 3.421 1.106 -11.081 1.00 95.75 74 GLN A CA 1
ATOM 583 C C . GLN A 1 74 ? 2.936 2.501 -11.443 1.00 95.75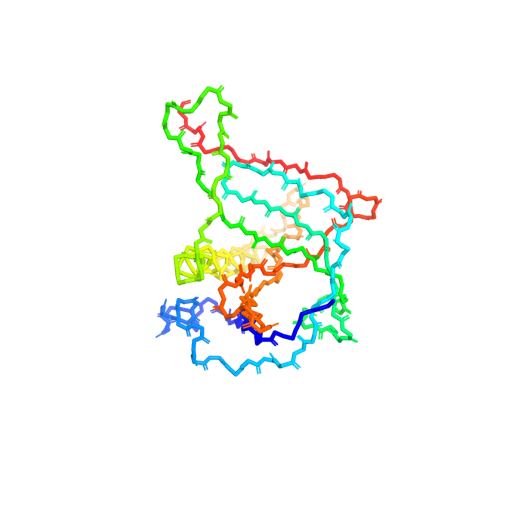 74 GLN A C 1
ATOM 585 O O . GLN A 1 74 ? 1.797 2.668 -11.864 1.00 95.75 74 GLN A O 1
ATOM 590 N N . GLY A 1 75 ? 3.804 3.496 -11.298 1.00 96.25 75 GLY A N 1
ATOM 591 C CA . GLY A 1 75 ? 3.518 4.882 -11.627 1.00 96.25 75 GLY A CA 1
ATOM 592 C C . GLY A 1 75 ? 3.787 5.128 -13.103 1.00 96.25 75 GLY A C 1
ATOM 593 O O . GLY A 1 75 ? 4.727 4.579 -13.678 1.00 96.25 75 GLY A O 1
ATOM 594 N N . PHE A 1 76 ? 2.967 5.965 -13.715 1.00 95.31 76 PHE A N 1
ATOM 595 C CA . PHE A 1 76 ? 3.189 6.429 -15.074 1.00 95.31 76 PHE A CA 1
ATOM 596 C C . PHE A 1 76 ? 2.849 7.912 -15.175 1.00 95.31 76 PHE A C 1
ATOM 598 O O . PHE A 1 76 ? 2.111 8.458 -14.354 1.00 95.31 76 PHE A O 1
ATOM 605 N N . TYR A 1 77 ? 3.349 8.547 -16.224 1.00 93.19 77 TYR A N 1
ATOM 606 C CA . TYR A 1 77 ? 2.904 9.865 -16.653 1.00 93.19 77 TYR A CA 1
ATOM 607 C C . TYR A 1 77 ? 2.427 9.795 -18.101 1.00 93.19 77 TYR A C 1
ATOM 609 O O . TYR A 1 77 ? 2.832 8.920 -18.868 1.00 93.19 77 TYR A O 1
ATOM 617 N N . THR A 1 78 ? 1.542 10.708 -18.479 1.00 91.75 78 THR A N 1
ATOM 618 C CA . THR A 1 78 ? 1.099 10.857 -19.866 1.00 91.75 78 THR A CA 1
ATOM 619 C C . THR A 1 78 ? 2.010 11.840 -20.580 1.00 91.75 78 THR A C 1
ATOM 621 O O . THR A 1 78 ? 2.235 12.942 -20.068 1.00 91.75 78 THR A O 1
ATOM 624 N N . ARG A 1 79 ? 2.535 11.480 -21.757 1.00 85.56 79 ARG A N 1
ATOM 625 C CA . ARG A 1 79 ? 3.335 12.425 -22.550 1.00 85.56 79 ARG A CA 1
ATOM 626 C C . ARG A 1 79 ? 2.442 13.593 -23.004 1.00 85.56 79 ARG A C 1
ATOM 628 O O . ARG A 1 79 ? 1.463 13.342 -23.715 1.00 85.56 79 ARG A O 1
ATOM 635 N N . PRO A 1 80 ? 2.773 14.851 -22.649 1.00 79.00 80 PRO A N 1
ATOM 636 C CA . PRO A 1 80 ? 2.042 16.011 -23.148 1.00 79.00 80 PRO A CA 1
ATOM 637 C C . PRO A 1 80 ? 2.090 16.049 -24.679 1.00 79.00 80 PRO A C 1
ATOM 639 O O . PRO A 1 80 ? 3.149 15.811 -25.258 1.00 79.00 80 PRO A O 1
ATOM 642 N N . ASN A 1 81 ? 0.964 16.367 -25.322 1.00 78.00 81 ASN A N 1
ATOM 643 C CA . ASN A 1 81 ? 0.835 16.479 -26.783 1.00 78.00 81 ASN A CA 1
ATOM 644 C C . ASN A 1 81 ? 1.085 15.175 -27.568 1.00 78.00 81 ASN A C 1
ATOM 646 O O . ASN A 1 81 ? 1.477 15.231 -28.730 1.00 78.00 81 ASN A O 1
ATOM 650 N N . SER A 1 82 ? 0.887 14.008 -26.947 1.00 77.12 82 SER A N 1
ATOM 651 C CA . SER A 1 82 ? 0.735 12.757 -27.699 1.00 77.12 82 SER A CA 1
ATOM 652 C C . SER A 1 82 ? -0.733 12.578 -28.083 1.00 77.12 82 SER A C 1
ATOM 654 O O . SER A 1 82 ? -1.603 12.722 -27.224 1.00 77.12 82 SER A O 1
ATOM 656 N N . ASP A 1 83 ? -1.004 12.256 -29.350 1.00 70.56 83 ASP A N 1
ATOM 657 C CA . ASP A 1 83 ? -2.372 12.063 -29.858 1.00 70.56 83 ASP A CA 1
ATOM 658 C C . ASP A 1 83 ? -3.123 10.933 -29.117 1.00 70.56 83 ASP A C 1
ATOM 660 O O . ASP A 1 83 ? -4.346 10.964 -29.012 1.00 70.56 83 ASP A O 1
ATOM 664 N N . ASP A 1 84 ? -2.384 9.998 -28.503 1.00 73.62 84 ASP A N 1
ATOM 665 C CA . ASP A 1 84 ? -2.920 8.787 -27.864 1.00 73.62 84 ASP A CA 1
ATOM 666 C C . ASP A 1 84 ? -2.902 8.787 -26.322 1.00 73.62 84 ASP A C 1
ATOM 668 O O . ASP A 1 84 ? -3.179 7.756 -25.704 1.00 73.62 84 ASP A O 1
ATOM 672 N N . ASN A 1 85 ? -2.583 9.907 -25.653 1.00 79.12 85 ASN A N 1
ATOM 673 C CA . ASN A 1 85 ? -2.356 9.922 -24.194 1.00 79.12 85 ASN A CA 1
ATOM 674 C C . ASN A 1 85 ? -1.406 8.786 -23.756 1.00 79.12 85 ASN A C 1
ATOM 676 O O . ASN A 1 85 ? -1.705 8.015 -22.831 1.00 79.12 85 ASN A O 1
ATOM 680 N N . GLU A 1 86 ? -0.275 8.666 -24.459 1.00 89.19 86 GLU A N 1
ATOM 681 C CA . GLU A 1 86 ? 0.692 7.587 -24.267 1.00 89.19 86 GLU A CA 1
ATOM 682 C C . GLU A 1 86 ? 1.147 7.555 -22.801 1.00 89.19 86 GLU A C 1
ATOM 684 O O . GLU A 1 86 ? 1.652 8.550 -22.266 1.00 89.19 86 GLU A O 1
ATOM 689 N N . LYS A 1 87 ? 0.951 6.404 -22.148 1.00 91.50 87 LYS A N 1
ATOM 690 C CA . LYS A 1 87 ? 1.332 6.181 -20.751 1.00 91.50 87 LYS A CA 1
ATOM 691 C C . LYS A 1 87 ? 2.767 5.683 -20.700 1.00 91.50 87 LYS A C 1
ATOM 693 O O . LYS A 1 87 ? 3.063 4.587 -21.169 1.00 91.50 87 LYS A O 1
ATOM 698 N N . ILE A 1 88 ? 3.641 6.473 -20.091 1.00 92.12 88 ILE A N 1
ATOM 699 C CA . ILE A 1 88 ? 5.058 6.156 -19.945 1.00 92.12 88 ILE A CA 1
ATOM 700 C C . ILE A 1 88 ? 5.333 5.845 -18.479 1.00 92.12 88 ILE A C 1
ATOM 702 O O . ILE A 1 88 ? 5.179 6.703 -17.609 1.00 92.12 88 ILE A O 1
ATOM 706 N N . PHE A 1 89 ? 5.740 4.608 -18.207 1.00 93.00 89 PHE A N 1
ATOM 707 C CA . PHE A 1 89 ? 6.138 4.184 -16.868 1.00 93.00 89 PHE A CA 1
ATOM 708 C C . PHE A 1 89 ? 7.437 4.862 -16.436 1.00 93.00 89 PHE A C 1
ATOM 710 O O . PHE A 1 89 ? 8.347 5.071 -17.246 1.00 93.00 89 PHE A O 1
ATOM 717 N N . TYR A 1 90 ? 7.544 5.197 -15.151 1.00 92.88 90 TYR A N 1
ATOM 718 C CA . TYR A 1 90 ? 8.810 5.694 -14.621 1.00 92.88 90 TYR A CA 1
ATOM 719 C C . TYR A 1 90 ? 9.881 4.597 -14.661 1.00 92.88 90 TYR A C 1
ATOM 721 O O . TYR A 1 90 ? 9.603 3.410 -14.502 1.00 92.88 90 TYR A O 1
ATOM 729 N N . ASN A 1 91 ? 11.138 5.004 -14.849 1.00 90.12 91 ASN A N 1
ATOM 730 C CA . ASN A 1 91 ? 12.276 4.094 -14.730 1.00 90.12 91 ASN A CA 1
ATOM 731 C C . ASN A 1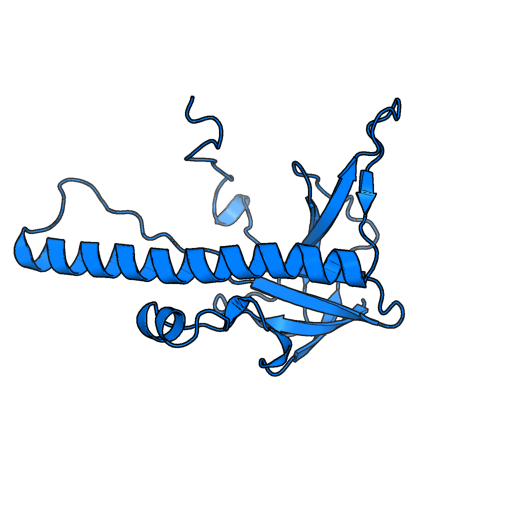 91 ? 12.588 3.791 -13.252 1.00 90.12 91 ASN A C 1
ATOM 733 O O . ASN A 1 91 ? 12.161 4.535 -12.377 1.00 90.12 91 ASN A O 1
ATOM 737 N N . GLY A 1 92 ? 13.382 2.749 -12.984 1.00 88.31 92 GLY A N 1
ATOM 738 C CA . GLY A 1 92 ? 13.694 2.239 -11.639 1.00 88.31 92 GLY A CA 1
ATOM 739 C C . GLY A 1 92 ? 13.777 3.267 -10.512 1.00 88.31 92 GLY A C 1
ATOM 740 O O . GLY A 1 92 ? 12.946 3.245 -9.611 1.00 88.31 92 GLY A O 1
ATOM 741 N N . MET A 1 93 ? 14.739 4.192 -10.553 1.00 90.44 93 MET A N 1
ATOM 742 C CA . MET A 1 93 ? 14.921 5.152 -9.454 1.00 90.44 93 MET A CA 1
ATOM 743 C C . MET A 1 93 ? 13.779 6.167 -9.353 1.00 90.44 93 MET A C 1
ATOM 745 O O . MET A 1 93 ? 13.344 6.483 -8.245 1.00 90.44 93 MET A O 1
ATOM 749 N N . SER A 1 94 ? 13.259 6.656 -10.483 1.00 93.50 94 SER A N 1
ATOM 750 C CA . SER A 1 94 ? 12.092 7.546 -10.488 1.00 93.50 94 SER A CA 1
ATOM 751 C C . SER A 1 94 ? 10.842 6.837 -9.962 1.00 93.50 94 SER A C 1
ATOM 753 O O . SER A 1 94 ? 10.073 7.428 -9.214 1.00 93.50 94 SER A O 1
ATOM 755 N N . GLN A 1 95 ? 10.680 5.559 -10.295 1.00 94.81 95 GLN A N 1
ATOM 756 C CA . GLN A 1 95 ? 9.593 4.700 -9.848 1.00 94.81 95 GLN A CA 1
ATOM 757 C C . GLN A 1 95 ? 9.687 4.449 -8.338 1.00 94.81 95 GLN A C 1
ATOM 759 O O . GLN A 1 95 ? 8.695 4.618 -7.637 1.00 94.81 95 GLN A O 1
ATOM 764 N N . ILE A 1 96 ? 10.878 4.137 -7.815 1.00 94.31 96 ILE A N 1
ATOM 765 C CA . ILE A 1 96 ? 11.130 4.015 -6.370 1.00 94.31 96 ILE A CA 1
ATOM 766 C C . ILE A 1 96 ? 10.796 5.327 -5.659 1.00 94.31 96 ILE A C 1
ATOM 768 O O . ILE A 1 96 ? 10.027 5.322 -4.706 1.00 94.31 96 ILE A O 1
ATOM 772 N N . SER A 1 97 ? 11.326 6.458 -6.131 1.00 94.25 97 SER A N 1
ATOM 773 C CA . SER A 1 97 ? 11.082 7.762 -5.504 1.00 94.25 97 SER A CA 1
ATOM 774 C C . SER A 1 97 ? 9.596 8.129 -5.498 1.00 94.25 97 SER A C 1
ATOM 776 O O . SER A 1 97 ? 9.081 8.556 -4.464 1.00 94.25 97 SER A O 1
ATOM 778 N N . PHE A 1 98 ? 8.906 7.916 -6.621 1.00 95.69 98 PHE A N 1
ATOM 779 C CA . PHE A 1 98 ? 7.475 8.166 -6.754 1.00 95.69 98 PHE A CA 1
ATOM 780 C C . PHE A 1 98 ? 6.658 7.303 -5.782 1.00 95.69 98 PHE A C 1
ATOM 782 O O . PHE A 1 98 ? 5.857 7.820 -5.003 1.00 95.69 98 PHE A O 1
ATOM 789 N N . LEU A 1 99 ? 6.894 5.989 -5.777 1.00 96.31 99 LEU A N 1
ATOM 790 C CA . LEU A 1 99 ? 6.150 5.057 -4.931 1.00 96.31 99 LEU A CA 1
ATOM 791 C C . LEU A 1 99 ? 6.469 5.209 -3.441 1.00 96.31 99 LEU A C 1
ATOM 793 O O . LEU A 1 99 ? 5.576 5.027 -2.621 1.00 96.31 99 LEU A O 1
ATOM 797 N N . SER A 1 100 ? 7.697 5.576 -3.072 1.00 95.31 100 SER A N 1
ATOM 798 C CA . SER A 1 100 ? 8.041 5.888 -1.680 1.00 95.31 100 SER A CA 1
ATOM 799 C C . SER A 1 100 ? 7.255 7.093 -1.157 1.00 95.31 100 SER A C 1
ATOM 801 O O . SER A 1 100 ? 6.840 7.093 -0.001 1.00 95.31 100 SER A O 1
ATOM 803 N N . GLY A 1 101 ? 6.989 8.097 -2.002 1.00 96.12 101 GLY A N 1
ATOM 804 C CA . GLY A 1 101 ? 6.101 9.210 -1.652 1.00 96.12 101 GLY A CA 1
ATOM 805 C C . GLY A 1 101 ? 4.671 8.744 -1.359 1.00 96.12 101 GLY A C 1
ATOM 806 O O . GLY A 1 101 ? 4.093 9.116 -0.338 1.00 96.12 101 GLY A O 1
ATOM 807 N N . GLU A 1 102 ? 4.133 7.866 -2.204 1.00 96.94 102 GLU A N 1
ATOM 808 C CA . GLU A 1 102 ? 2.800 7.273 -2.021 1.00 96.94 102 GLU A CA 1
ATOM 809 C C . GLU A 1 102 ? 2.721 6.394 -0.761 1.00 96.94 102 GLU A C 1
ATOM 811 O O . GLU A 1 102 ? 1.751 6.468 -0.006 1.00 96.94 102 GLU A O 1
ATOM 816 N N . LEU A 1 103 ? 3.754 5.591 -0.491 1.00 96.44 103 LEU A N 1
ATOM 817 C CA . LEU A 1 103 ? 3.851 4.768 0.718 1.00 96.44 103 LEU A CA 1
ATOM 818 C C . LEU A 1 103 ? 3.966 5.621 1.984 1.00 96.44 103 LEU A C 1
ATOM 820 O O . LEU A 1 103 ? 3.359 5.283 2.998 1.00 96.44 103 LEU A O 1
ATOM 824 N N . ASN A 1 104 ? 4.673 6.750 1.923 1.00 96.44 104 ASN A N 1
ATOM 825 C CA . ASN A 1 104 ? 4.721 7.704 3.026 1.00 96.44 104 ASN A CA 1
ATOM 826 C C . ASN A 1 104 ? 3.321 8.252 3.351 1.00 96.44 104 ASN A C 1
ATOM 828 O O . ASN A 1 104 ? 2.926 8.273 4.516 1.00 96.44 104 ASN A O 1
ATOM 832 N N . LEU A 1 105 ? 2.537 8.622 2.332 1.00 96.69 105 LEU A N 1
ATOM 833 C CA . LEU A 1 105 ? 1.145 9.048 2.520 1.00 96.69 105 LEU A CA 1
ATOM 834 C C . LEU A 1 105 ? 0.267 7.925 3.089 1.00 96.69 105 LEU A C 1
ATOM 836 O O . LEU A 1 105 ? -0.530 8.179 3.990 1.00 96.69 105 LEU A O 1
ATOM 840 N N . LEU A 1 106 ? 0.430 6.689 2.608 1.00 96.88 106 LEU A N 1
ATOM 841 C CA . LEU A 1 106 ? -0.284 5.523 3.137 1.00 96.88 106 LEU A CA 1
ATOM 842 C C . LEU A 1 106 ? 0.042 5.287 4.621 1.00 96.88 106 LEU A C 1
ATOM 844 O O . LEU A 1 106 ? -0.869 5.061 5.417 1.00 96.88 106 LEU A O 1
ATOM 848 N N . GLY A 1 107 ? 1.319 5.376 5.002 1.00 96.31 107 GLY A N 1
ATOM 849 C CA . GLY A 1 107 ? 1.773 5.250 6.388 1.00 96.31 107 GLY A CA 1
ATOM 850 C C . GLY A 1 107 ? 1.139 6.294 7.308 1.00 96.31 107 GLY A C 1
ATOM 851 O O . GLY A 1 107 ? 0.534 5.937 8.317 1.00 96.31 107 GLY A O 1
ATOM 852 N N . TRP A 1 108 ? 1.174 7.571 6.916 1.00 97.50 108 TRP A N 1
ATOM 853 C CA . TRP A 1 108 ? 0.502 8.642 7.661 1.00 97.50 108 TRP A CA 1
ATOM 854 C C . TRP A 1 108 ? -1.018 8.468 7.722 1.00 97.50 108 TRP A C 1
ATOM 856 O O . TRP A 1 108 ? -1.619 8.682 8.772 1.00 97.50 108 TRP A O 1
ATOM 866 N N . GLY A 1 109 ? -1.649 8.040 6.626 1.00 96.44 109 GLY A N 1
ATOM 867 C CA . GLY A 1 109 ? -3.079 7.738 6.607 1.00 96.44 109 GLY A CA 1
ATOM 868 C C . GLY A 1 109 ? -3.454 6.664 7.631 1.00 96.44 109 GLY A C 1
ATOM 869 O O . GLY A 1 109 ? -4.425 6.832 8.372 1.00 96.44 109 GLY A O 1
ATOM 870 N N . LYS A 1 110 ? -2.655 5.593 7.733 1.00 95.94 110 LYS A N 1
ATOM 871 C CA . LYS A 1 110 ? -2.845 4.519 8.724 1.00 95.94 110 LYS A CA 1
ATOM 872 C C . LYS A 1 110 ? -2.803 5.048 10.152 1.00 95.94 110 LYS A C 1
ATOM 874 O O . LYS A 1 110 ? -3.737 4.798 10.910 1.00 95.94 110 LYS A O 1
ATOM 879 N N . THR A 1 111 ? -1.774 5.810 10.507 1.00 95.88 111 THR A N 1
ATOM 880 C CA . THR A 1 111 ? -1.610 6.295 11.885 1.00 95.88 111 THR A CA 1
ATOM 881 C C . THR A 1 111 ? -2.626 7.369 12.260 1.00 95.88 111 THR A C 1
ATOM 883 O O . THR A 1 111 ? -3.120 7.383 13.387 1.00 95.88 111 THR A O 1
ATOM 886 N N . MET A 1 112 ? -3.019 8.233 11.319 1.00 96.06 112 MET A N 1
ATOM 887 C CA . MET A 1 112 ? -4.113 9.183 11.542 1.00 96.06 112 MET A CA 1
ATOM 888 C C . MET A 1 112 ? -5.455 8.474 11.755 1.00 96.06 112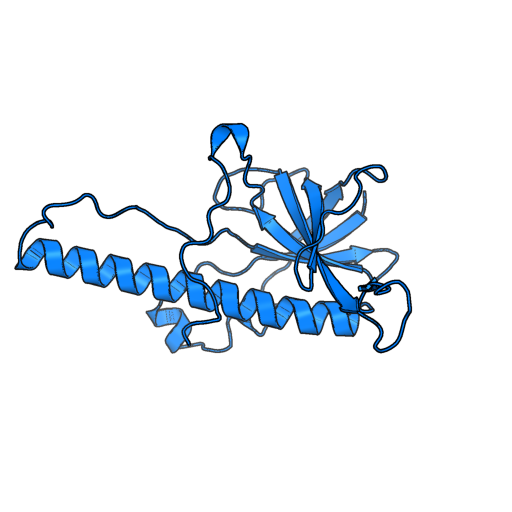 MET A C 1
ATOM 890 O O . MET A 1 112 ? -6.237 8.900 12.602 1.00 96.06 112 MET A O 1
ATOM 894 N N . MET A 1 113 ? -5.726 7.385 11.028 1.00 95.81 113 MET A N 1
ATOM 895 C CA . MET A 1 113 ? -6.942 6.590 11.228 1.00 95.81 113 MET A CA 1
ATOM 896 C C . MET A 1 113 ? -6.996 5.996 12.643 1.00 95.81 113 MET A C 1
ATOM 898 O O . MET A 1 113 ? -8.034 6.065 13.300 1.00 95.81 113 MET A O 1
ATOM 902 N N . GLU A 1 114 ? -5.876 5.472 13.148 1.00 94.25 114 GLU A N 1
ATOM 903 C CA . GLU A 1 114 ? -5.779 4.975 14.528 1.00 94.25 114 GLU A CA 1
ATOM 904 C C . GLU A 1 114 ? -6.079 6.075 15.555 1.00 94.25 114 GLU A C 1
ATOM 906 O O . GLU A 1 114 ? -6.852 5.851 16.489 1.00 94.25 114 GLU A O 1
ATOM 911 N N . LEU A 1 115 ? -5.542 7.284 15.356 1.00 95.31 115 LEU A N 1
ATOM 912 C CA . LEU A 1 115 ? -5.846 8.439 16.206 1.00 95.31 115 LEU A CA 1
ATOM 913 C C . LEU A 1 115 ? -7.345 8.781 16.196 1.00 95.31 115 LEU A C 1
ATOM 915 O O . LEU A 1 115 ? -7.920 9.054 17.252 1.00 95.31 115 LEU A O 1
ATOM 919 N N . VAL A 1 116 ? -7.987 8.757 15.025 1.00 96.25 116 VAL A N 1
ATOM 920 C CA . VAL A 1 116 ? -9.427 9.025 14.893 1.00 96.25 116 VAL A CA 1
ATOM 921 C C . VAL A 1 116 ? -10.245 7.996 15.672 1.00 96.25 116 VAL A C 1
ATOM 923 O O . VAL A 1 116 ? -11.118 8.387 16.448 1.00 96.25 116 VAL A O 1
ATOM 926 N N . TYR A 1 117 ? -9.947 6.700 15.542 1.00 96.12 117 TYR A N 1
ATOM 927 C CA . TYR A 1 117 ? -10.647 5.669 16.316 1.00 96.12 117 TYR A CA 1
ATOM 928 C C . TYR A 1 117 ? -10.370 5.758 17.814 1.00 96.12 117 TYR A C 1
ATOM 930 O O . TYR A 1 117 ? -11.285 5.549 18.611 1.00 96.12 117 TYR A O 1
ATOM 938 N N . HIS A 1 118 ? -9.156 6.137 18.213 1.00 94.88 118 HIS A N 1
ATOM 939 C CA . HIS A 1 118 ? -8.848 6.392 19.617 1.00 94.88 118 HIS A CA 1
ATOM 940 C C . HIS A 1 118 ? -9.698 7.540 20.180 1.00 94.88 118 HIS A C 1
ATOM 942 O O . HIS A 1 118 ? -10.295 7.410 21.250 1.00 94.88 118 HIS A O 1
ATOM 948 N N . TYR A 1 119 ? -9.828 8.641 19.436 1.00 95.69 119 TYR A N 1
ATOM 949 C CA . TYR A 1 119 ? -10.699 9.754 19.812 1.00 95.69 119 TYR A CA 1
ATOM 950 C C . TYR A 1 119 ? -12.175 9.338 19.892 1.00 95.69 119 TYR A C 1
ATOM 952 O O . TYR A 1 119 ? -12.864 9.723 20.838 1.00 95.69 119 TYR A O 1
ATOM 960 N N . ILE A 1 120 ? -12.666 8.544 18.934 1.00 96.19 120 ILE A N 1
ATOM 961 C CA . ILE A 1 120 ? -14.038 8.016 18.957 1.00 96.19 120 ILE A CA 1
ATOM 962 C C . ILE A 1 120 ? -14.262 7.187 20.226 1.00 96.19 120 ILE A C 1
ATOM 964 O O . ILE A 1 120 ? -15.218 7.464 20.944 1.00 96.19 120 ILE A O 1
ATOM 968 N N . SER A 1 121 ? -13.351 6.268 20.564 1.00 95.56 121 SER A N 1
ATOM 969 C CA . SER A 1 121 ? -13.436 5.452 21.787 1.00 95.56 121 SER A CA 1
ATOM 970 C C . SER A 1 121 ? -13.554 6.315 23.048 1.00 95.56 121 SER A C 1
ATOM 972 O O . SER A 1 121 ? -14.473 6.135 23.844 1.00 95.56 121 SER A O 1
ATOM 974 N N . GLN A 1 122 ? -12.695 7.329 23.195 1.00 96.00 122 GLN A N 1
ATOM 975 C CA . GLN A 1 122 ? -12.762 8.258 24.333 1.00 96.00 122 GLN A CA 1
ATOM 976 C C . GLN A 1 122 ? -14.083 9.049 24.377 1.00 96.00 122 GLN A C 1
ATOM 978 O O . GLN A 1 122 ? -14.610 9.381 25.447 1.00 96.00 122 GLN A O 1
ATOM 983 N N . ARG A 1 123 ? -14.636 9.403 23.211 1.00 96.06 123 ARG A N 1
ATOM 984 C CA . ARG A 1 123 ? -15.935 10.082 23.126 1.00 96.06 123 ARG A CA 1
ATOM 985 C C . ARG A 1 123 ? -17.087 9.164 23.500 1.00 96.06 123 ARG A C 1
ATOM 987 O O . ARG A 1 123 ? -17.985 9.634 24.191 1.00 96.06 123 ARG A O 1
ATOM 994 N N . GLU A 1 124 ? -17.052 7.897 23.111 1.00 96.19 124 GLU A N 1
ATOM 995 C CA . GLU A 1 124 ? -18.069 6.922 23.508 1.00 96.19 124 GLU A CA 1
ATOM 996 C C . GLU A 1 124 ? -18.067 6.679 25.020 1.00 96.19 124 GLU A C 1
ATOM 998 O O . GLU A 1 124 ? -19.132 6.662 25.634 1.00 96.19 124 GLU A O 1
ATOM 1003 N N . GLU A 1 125 ? -16.890 6.583 25.640 1.00 96.31 125 GLU A N 1
ATOM 1004 C CA . GLU A 1 125 ? -16.756 6.443 27.096 1.00 96.31 125 GLU A CA 1
ATOM 1005 C C . GLU A 1 125 ? -17.329 7.650 27.854 1.00 96.31 125 GLU A C 1
ATOM 1007 O O . GLU A 1 125 ? -17.967 7.495 28.895 1.00 96.31 125 GLU A O 1
ATOM 1012 N N . SER A 1 126 ? -17.131 8.862 27.326 1.00 96.75 126 SER A N 1
ATOM 1013 C CA . SER A 1 126 ? -17.536 10.106 27.998 1.00 96.75 126 SER A CA 1
ATOM 1014 C C . SER A 1 126 ? -18.952 10.585 27.668 1.00 96.75 126 SER A C 1
ATOM 1016 O O . SER A 1 126 ? -19.541 11.320 28.463 1.00 96.75 126 SER A O 1
ATOM 1018 N N . LYS A 1 127 ? -19.501 10.230 26.501 1.00 96.38 127 LYS A N 1
ATOM 1019 C CA . LYS A 1 127 ? -20.786 10.751 25.995 1.00 96.38 127 LYS A CA 1
ATOM 1020 C C . LYS A 1 127 ? -21.786 9.672 25.580 1.00 96.38 127 LYS A C 1
ATOM 1022 O O . LYS A 1 127 ? -22.907 10.015 25.208 1.00 96.38 127 LYS A O 1
ATOM 1027 N N . GLY A 1 128 ? -21.413 8.399 25.663 1.00 95.62 128 GLY A N 1
ATOM 1028 C CA . GLY A 1 128 ? -22.193 7.294 25.120 1.00 95.62 128 GLY A CA 1
ATOM 1029 C C . GLY A 1 128 ? -21.996 7.120 23.612 1.00 95.62 128 GLY A C 1
ATOM 1030 O O . GLY A 1 128 ? -21.388 7.949 22.933 1.00 95.62 128 GLY A O 1
ATOM 1031 N N . LYS A 1 129 ? -22.513 6.006 23.088 1.00 95.00 129 LYS A N 1
ATOM 1032 C CA . LYS A 1 129 ? -22.399 5.646 21.670 1.00 95.00 129 LYS A CA 1
ATOM 1033 C C . LYS A 1 129 ? -23.230 6.576 20.775 1.00 95.00 129 LYS A C 1
ATOM 1035 O O . LYS A 1 129 ? -24.306 7.013 21.196 1.00 95.00 129 LYS A O 1
ATOM 1040 N N . PRO A 1 130 ? -22.780 6.861 19.541 1.00 94.62 130 PRO A N 1
ATOM 1041 C CA . PRO A 1 130 ? -23.586 7.600 18.576 1.00 94.62 130 PRO A CA 1
ATOM 1042 C C . PRO A 1 130 ? -24.860 6.831 18.189 1.00 94.62 130 PRO A C 1
ATOM 1044 O O . PRO A 1 130 ? -24.944 5.613 18.317 1.00 94.62 130 PRO A O 1
ATOM 1047 N N . ALA A 1 131 ? -25.858 7.556 17.672 1.00 96.12 131 ALA A N 1
ATOM 1048 C CA . ALA A 1 131 ? -27.126 6.980 17.206 1.00 96.12 131 ALA A CA 1
ATOM 1049 C C . ALA A 1 131 ? -27.005 6.187 15.887 1.00 96.12 131 ALA A C 1
ATOM 1051 O O . ALA A 1 131 ? -27.995 5.654 15.392 1.00 96.12 131 ALA A O 1
ATOM 1052 N N . PHE A 1 132 ? -25.810 6.141 15.303 1.00 95.19 132 PHE A N 1
ATOM 1053 C CA . PHE A 1 132 ? -25.490 5.397 14.093 1.00 95.19 132 PHE A CA 1
ATOM 1054 C C . PHE A 1 132 ? -24.266 4.521 14.347 1.00 95.19 132 PHE A C 1
ATOM 1056 O O . PHE A 1 132 ? -23.445 4.819 15.213 1.00 95.19 132 PHE A O 1
ATOM 1063 N N . GLU A 1 133 ? -24.135 3.448 13.576 1.00 94.56 133 GLU A N 1
ATOM 1064 C CA . GLU A 1 133 ? -22.962 2.587 13.635 1.00 94.56 133 GLU A CA 1
ATOM 1065 C C . GLU A 1 133 ? -21.759 3.295 13.006 1.00 94.56 133 GLU A C 1
ATOM 1067 O O . GLU A 1 133 ? -21.796 3.707 11.844 1.00 94.56 133 GLU A O 1
ATOM 1072 N N . VAL A 1 134 ? -20.687 3.453 13.781 1.00 93.31 134 VAL A N 1
ATOM 1073 C CA . VAL A 1 134 ? -19.416 3.948 13.256 1.00 93.31 134 VAL A CA 1
ATOM 1074 C C . VAL A 1 134 ? -18.748 2.797 12.500 1.00 93.31 134 VAL A C 1
ATOM 1076 O O . VAL A 1 134 ? -18.420 1.788 13.127 1.00 93.31 134 VAL A O 1
ATOM 1079 N N . PRO A 1 135 ? -18.513 2.914 11.181 1.00 92.00 135 PRO A N 1
ATOM 1080 C CA . PRO A 1 135 ? -17.856 1.850 10.435 1.00 92.00 135 P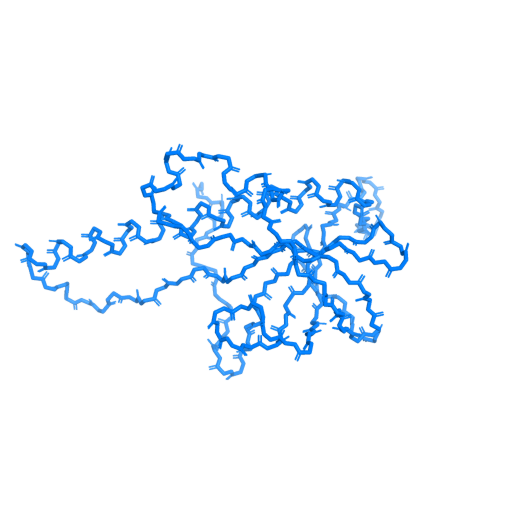RO A CA 1
ATOM 1081 C C . PRO A 1 135 ? -16.432 1.647 10.956 1.00 92.00 135 PRO A C 1
ATOM 1083 O O . PRO A 1 135 ? -15.761 2.617 11.305 1.00 92.00 135 PRO 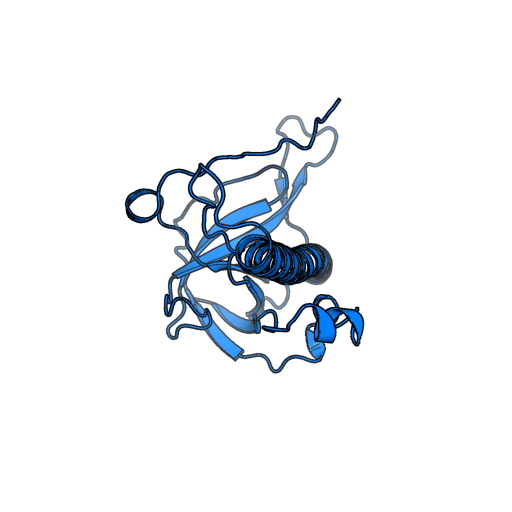A O 1
ATOM 1086 N N . SER A 1 136 ? -15.951 0.402 10.968 1.00 91.69 136 SER A N 1
ATOM 1087 C CA . SER A 1 136 ? -14.544 0.083 11.232 1.00 91.69 136 SER A CA 1
ATOM 1088 C C . SER A 1 136 ? -13.767 0.094 9.917 1.00 91.69 136 SER A C 1
ATOM 1090 O O . SER A 1 136 ? -13.903 -0.796 9.080 1.00 91.69 136 SER A O 1
ATOM 1092 N N . MET A 1 137 ? -12.984 1.145 9.712 1.00 93.19 137 MET A N 1
ATOM 1093 C CA . MET A 1 137 ? -12.206 1.391 8.511 1.00 93.19 137 MET A CA 1
ATOM 1094 C C . MET A 1 137 ? -10.727 1.224 8.822 1.00 93.19 137 MET A C 1
ATOM 1096 O O . MET A 1 137 ? -10.241 1.569 9.897 1.00 93.19 137 MET A O 1
ATOM 1100 N N . ARG A 1 138 ? -9.986 0.747 7.830 1.00 93.88 138 ARG A N 1
ATOM 1101 C CA . ARG A 1 138 ? -8.529 0.723 7.856 1.00 93.88 138 ARG A CA 1
ATOM 1102 C C . ARG A 1 138 ? -8.007 0.976 6.456 1.00 93.88 138 ARG A C 1
ATOM 1104 O O . ARG A 1 138 ? -8.656 0.629 5.472 1.00 93.88 138 ARG A O 1
ATOM 1111 N N . PHE A 1 139 ? -6.811 1.532 6.376 1.00 95.38 139 PHE A N 1
ATOM 1112 C CA . PHE A 1 139 ? -6.055 1.476 5.136 1.00 95.38 139 PHE A CA 1
ATOM 1113 C C . PHE A 1 139 ? -5.473 0.069 4.951 1.00 95.38 139 PHE A C 1
ATOM 1115 O O . PHE A 1 139 ? -5.256 -0.670 5.919 1.00 95.38 139 PHE A O 1
ATOM 1122 N N . VAL A 1 140 ? -5.236 -0.299 3.695 1.00 95.06 140 VAL A N 1
ATOM 1123 C CA . VAL A 1 140 ? -4.577 -1.558 3.343 1.00 95.06 140 VAL A CA 1
ATOM 1124 C C . VAL A 1 140 ? -3.136 -1.581 3.848 1.00 95.06 140 VAL A C 1
ATOM 1126 O O . VAL A 1 140 ? -2.489 -0.543 4.039 1.00 95.06 140 VAL A O 1
ATOM 1129 N N . ASP A 1 141 ? -2.618 -2.780 4.086 1.00 95.50 141 ASP A N 1
ATOM 1130 C CA . ASP A 1 141 ? -1.175 -2.956 4.194 1.00 95.50 141 ASP A CA 1
ATOM 1131 C C . ASP A 1 141 ? -0.513 -2.713 2.838 1.00 95.50 141 ASP A C 1
ATOM 1133 O O . ASP A 1 141 ? -1.104 -2.952 1.785 1.00 95.50 141 ASP A O 1
ATOM 1137 N N . GLY A 1 142 ? 0.718 -2.212 2.872 1.00 95.88 142 GLY A N 1
ATOM 1138 C CA . GLY A 1 142 ? 1.464 -1.951 1.658 1.00 95.88 142 GLY A CA 1
ATOM 1139 C C . GLY A 1 142 ? 2.962 -1.877 1.886 1.00 95.88 142 GLY A C 1
ATOM 1140 O O . GLY A 1 142 ? 3.437 -1.817 3.022 1.00 95.88 142 GLY A O 1
ATOM 1141 N N . GLY A 1 143 ? 3.703 -1.905 0.789 1.00 96.12 143 GLY A N 1
ATOM 1142 C CA . GLY A 1 143 ? 5.158 -1.899 0.788 1.00 96.12 143 GLY A CA 1
ATOM 1143 C C . GLY A 1 143 ? 5.742 -1.592 -0.583 1.00 96.12 143 GLY A C 1
ATOM 1144 O O . GLY A 1 143 ? 5.018 -1.382 -1.558 1.00 96.12 143 GLY A O 1
ATOM 1145 N N . LEU A 1 144 ? 7.069 -1.575 -0.650 1.00 96.44 144 LEU A N 1
ATOM 1146 C CA . LEU A 1 144 ? 7.837 -1.390 -1.875 1.00 96.44 144 LEU A CA 1
ATOM 1147 C C . LEU A 1 144 ? 8.532 -2.700 -2.249 1.00 96.44 144 LEU A C 1
ATOM 1149 O O . LEU A 1 144 ? 9.326 -3.213 -1.466 1.00 96.44 144 LEU A O 1
ATOM 1153 N N . ALA A 1 145 ? 8.285 -3.209 -3.450 1.00 95.50 145 ALA A N 1
ATOM 1154 C CA . ALA A 1 145 ? 9.017 -4.332 -4.023 1.00 95.50 145 ALA A CA 1
ATOM 1155 C C . ALA A 1 145 ? 10.000 -3.838 -5.090 1.00 95.50 145 ALA A C 1
ATOM 1157 O O . ALA A 1 145 ? 9.616 -3.100 -5.997 1.00 95.50 145 ALA A O 1
ATOM 1158 N N . ILE A 1 146 ? 11.259 -4.263 -4.991 1.00 94.31 146 ILE A N 1
ATOM 1159 C CA . ILE A 1 146 ? 12.325 -3.994 -5.963 1.00 94.31 146 ILE A CA 1
ATOM 1160 C C . ILE A 1 146 ? 12.794 -5.336 -6.519 1.00 94.31 146 ILE A C 1
ATOM 1162 O O . ILE A 1 146 ? 13.333 -6.152 -5.771 1.00 94.31 146 ILE A O 1
ATOM 1166 N N . CYS A 1 147 ? 12.587 -5.571 -7.812 1.00 92.19 147 CYS A N 1
ATOM 1167 C CA . CYS A 1 147 ? 12.745 -6.894 -8.412 1.00 92.19 147 CYS A CA 1
ATOM 1168 C C . CYS A 1 147 ? 13.998 -7.019 -9.303 1.00 92.19 147 CYS A C 1
ATOM 1170 O O . CYS A 1 147 ? 14.491 -6.034 -9.848 1.00 92.19 147 CYS A O 1
ATOM 1172 N N . GLN A 1 148 ? 14.536 -8.236 -9.423 1.00 85.94 148 GLN A N 1
ATOM 1173 C CA . GLN A 1 148 ? 15.700 -8.619 -10.239 1.00 85.94 148 GLN A CA 1
ATOM 1174 C C . GLN A 1 148 ? 15.293 -9.574 -11.384 1.00 85.94 148 GLN A C 1
ATOM 1176 O O . GLN A 1 148 ? 14.228 -10.189 -11.293 1.00 85.94 148 GLN A O 1
ATOM 1181 N N . PRO A 1 149 ? 16.105 -9.739 -12.459 1.00 61.59 149 PRO A N 1
ATOM 1182 C CA . PRO A 1 149 ? 17.419 -9.127 -12.739 1.00 61.59 149 PRO A CA 1
ATOM 1183 C C . PRO A 1 149 ? 17.331 -7.688 -13.253 1.00 61.59 149 PRO A C 1
ATOM 1185 O O . PRO A 1 149 ? 18.308 -6.940 -13.214 1.00 61.59 149 PRO A O 1
ATOM 1188 N N . GLU A 1 150 ? 16.153 -7.267 -13.699 1.00 61.09 150 GLU A N 1
ATOM 1189 C CA . GLU A 1 150 ? 15.895 -5.884 -14.058 1.00 61.09 150 GLU A CA 1
ATOM 1190 C C . GLU A 1 150 ? 15.729 -5.062 -12.782 1.00 61.09 150 GLU A C 1
ATOM 1192 O O . GLU A 1 150 ? 14.602 -4.720 -12.434 1.00 61.09 150 GLU A O 1
ATOM 1197 N N . GLN A 1 151 ? 16.837 -4.673 -12.130 1.00 53.72 151 GLN A N 1
ATOM 1198 C CA . GLN A 1 151 ? 16.920 -3.717 -10.995 1.00 53.72 151 GLN A CA 1
ATOM 1199 C C . GLN A 1 151 ? 16.245 -2.340 -11.258 1.00 53.72 151 GLN A C 1
ATOM 1201 O O . GLN A 1 151 ? 16.502 -1.344 -10.588 1.00 53.72 151 GLN A O 1
ATOM 1206 N N . LYS A 1 152 ? 15.401 -2.257 -12.282 1.00 59.06 152 LYS A N 1
ATOM 1207 C CA . LYS A 1 152 ? 14.653 -1.126 -12.790 1.00 59.06 152 LYS A CA 1
ATOM 1208 C C . LYS A 1 152 ? 13.141 -1.294 -12.626 1.00 59.06 152 LYS A C 1
ATOM 1210 O O . LYS A 1 152 ? 12.435 -0.328 -12.901 1.00 59.06 152 LYS A O 1
ATOM 1215 N N . GLN A 1 153 ? 12.640 -2.456 -12.199 1.00 86.56 153 GLN A N 1
ATOM 1216 C CA . GLN A 1 153 ? 11.217 -2.623 -11.909 1.00 86.56 153 GLN A CA 1
ATOM 1217 C C . GLN A 1 153 ? 10.967 -2.518 -10.406 1.00 86.56 153 GLN A C 1
ATOM 1219 O O . GLN A 1 153 ? 11.414 -3.348 -9.612 1.00 86.56 153 GLN A O 1
ATOM 1224 N N . ALA A 1 154 ? 10.258 -1.456 -10.031 1.00 93.88 154 ALA A N 1
ATOM 1225 C CA . ALA A 1 154 ? 9.785 -1.237 -8.678 1.00 93.88 154 ALA A CA 1
ATOM 1226 C C . ALA A 1 154 ? 8.258 -1.158 -8.671 1.00 93.88 154 ALA A C 1
ATOM 1228 O O . ALA A 1 154 ? 7.652 -0.480 -9.508 1.00 93.88 154 ALA A O 1
ATOM 1229 N N . PHE A 1 155 ? 7.656 -1.842 -7.706 1.00 95.44 155 PHE A N 1
ATOM 1230 C CA . PHE A 1 155 ? 6.214 -1.924 -7.528 1.00 95.44 155 PHE A CA 1
ATOM 1231 C C . PHE A 1 155 ? 5.850 -1.474 -6.123 1.00 95.44 155 PHE A C 1
ATOM 1233 O O . PHE A 1 155 ? 6.522 -1.825 -5.155 1.00 95.44 155 PHE A O 1
ATOM 1240 N N . MET A 1 156 ? 4.758 -0.732 -6.002 1.00 96.94 156 MET A N 1
ATOM 1241 C CA . MET A 1 156 ? 4.081 -0.600 -4.722 1.00 96.94 156 MET A CA 1
ATOM 1242 C C . MET A 1 156 ? 3.164 -1.803 -4.615 1.00 96.94 156 MET A C 1
ATOM 1244 O O . MET A 1 156 ? 2.354 -2.037 -5.510 1.00 96.94 156 MET A O 1
ATOM 1248 N N . ILE A 1 157 ? 3.329 -2.576 -3.555 1.00 96.50 157 ILE A N 1
ATOM 1249 C CA . ILE A 1 157 ? 2.465 -3.713 -3.273 1.00 96.50 157 ILE A CA 1
ATOM 1250 C C . ILE A 1 157 ? 1.441 -3.291 -2.233 1.00 96.50 157 ILE A C 1
ATOM 1252 O O . ILE A 1 157 ? 1.774 -2.582 -1.285 1.00 96.50 157 ILE A O 1
ATOM 1256 N N . GLU A 1 158 ? 0.202 -3.713 -2.421 1.00 96.56 158 GLU A N 1
ATOM 1257 C CA . GLU A 1 158 ? -0.884 -3.555 -1.460 1.00 96.56 158 GLU A CA 1
ATOM 1258 C C . GLU A 1 158 ? -1.642 -4.874 -1.323 1.00 96.56 158 GLU A C 1
ATOM 1260 O O . GLU A 1 158 ? -1.538 -5.749 -2.186 1.00 96.56 158 GLU A O 1
ATOM 1265 N N . GLU A 1 159 ? -2.428 -5.008 -0.257 1.00 94.56 159 GLU A N 1
ATOM 1266 C CA . GLU A 1 159 ? -3.381 -6.112 -0.133 1.00 94.56 159 GLU A CA 1
ATOM 1267 C C . GLU A 1 159 ? -4.324 -6.149 -1.341 1.00 94.56 159 GLU A C 1
ATOM 1269 O O . GLU A 1 159 ? -4.871 -5.119 -1.752 1.00 94.56 159 GLU A O 1
ATOM 1274 N N . TRP A 1 160 ? -4.534 -7.338 -1.907 1.00 93.38 160 TRP A N 1
ATOM 1275 C CA . TRP A 1 160 ? -5.600 -7.518 -2.882 1.00 93.38 160 TRP A CA 1
ATOM 1276 C C . TRP A 1 160 ? -6.964 -7.422 -2.189 1.00 93.38 160 TRP A C 1
ATOM 1278 O O . TRP A 1 160 ? -7.192 -8.071 -1.169 1.00 93.38 160 TRP A O 1
ATOM 1288 N N . ILE A 1 161 ? -7.862 -6.610 -2.751 1.00 92.00 161 ILE A N 1
ATOM 1289 C CA . ILE A 1 161 ? -9.248 -6.492 -2.294 1.00 92.00 161 ILE A CA 1
ATOM 1290 C C . ILE A 1 161 ? -10.140 -7.114 -3.360 1.00 92.00 161 ILE A C 1
ATOM 1292 O O . ILE A 1 161 ? -10.264 -6.567 -4.457 1.00 92.00 161 ILE A O 1
ATOM 1296 N N . ASP A 1 162 ? -10.744 -8.254 -3.045 1.00 88.38 162 ASP A N 1
ATOM 1297 C CA . ASP A 1 162 ? -11.638 -8.948 -3.964 1.00 88.38 162 ASP A CA 1
ATOM 1298 C C . ASP A 1 162 ? -13.035 -8.305 -3.933 1.00 88.38 162 ASP A C 1
ATOM 1300 O O . ASP A 1 162 ? -13.735 -8.400 -2.921 1.00 88.38 162 ASP A O 1
ATOM 1304 N N . PRO A 1 163 ? -13.491 -7.673 -5.029 1.00 88.12 163 PRO A N 1
ATOM 1305 C CA . PRO A 1 163 ? -14.782 -6.999 -5.046 1.00 88.12 163 PRO A CA 1
ATOM 1306 C C . PRO A 1 163 ? -15.974 -7.950 -4.884 1.00 88.12 163 PRO A C 1
ATOM 1308 O O . PRO A 1 163 ? -17.053 -7.496 -4.497 1.00 88.12 163 PRO A O 1
ATOM 1311 N N . LEU A 1 164 ? -15.808 -9.249 -5.160 1.00 88.38 164 LEU A N 1
ATOM 1312 C CA . LEU A 1 164 ? -16.877 -10.238 -5.009 1.00 88.38 164 LEU A CA 1
ATOM 1313 C C . LEU A 1 164 ? -17.141 -10.581 -3.542 1.00 88.38 164 LEU A C 1
ATOM 1315 O O . LEU A 1 164 ? -18.288 -10.812 -3.164 1.00 88.38 164 LEU A O 1
ATOM 1319 N N . THR A 1 165 ? -16.095 -10.602 -2.717 1.00 88.94 165 THR A N 1
ATOM 1320 C CA . THR A 1 165 ? -16.185 -10.984 -1.300 1.00 88.94 165 THR A CA 1
ATOM 1321 C C . THR A 1 165 ? -16.129 -9.789 -0.352 1.00 88.94 165 THR A C 1
ATOM 1323 O O . THR A 1 165 ? -16.705 -9.844 0.733 1.00 88.94 165 THR A O 1
ATOM 1326 N N . GLN A 1 166 ? -15.484 -8.693 -0.756 1.00 88.25 166 GLN A N 1
ATOM 1327 C CA . GLN A 1 166 ? -15.255 -7.499 0.068 1.00 88.25 166 GLN A CA 1
ATOM 1328 C C . GLN A 1 166 ? -16.047 -6.273 -0.410 1.00 88.25 166 GLN A C 1
ATOM 1330 O O . GLN A 1 166 ? -16.015 -5.227 0.239 1.00 88.25 166 GLN A O 1
ATOM 1335 N N . GLY A 1 167 ? -16.799 -6.411 -1.505 1.00 90.12 167 GLY A N 1
ATOM 1336 C CA . GLY A 1 167 ? -17.673 -5.377 -2.047 1.00 90.12 167 GLY A CA 1
ATOM 1337 C C . GLY A 1 167 ? -16.999 -4.457 -3.066 1.00 90.12 167 GLY A C 1
ATOM 1338 O O . GLY A 1 167 ? -15.779 -4.403 -3.213 1.00 90.12 167 GLY A O 1
ATOM 1339 N N . ALA A 1 168 ? -17.827 -3.716 -3.802 1.00 92.00 168 ALA A N 1
ATOM 1340 C CA . ALA A 1 168 ? -17.358 -2.812 -4.845 1.00 92.00 168 ALA A CA 1
ATOM 1341 C C . ALA A 1 168 ? -16.585 -1.611 -4.273 1.00 92.00 168 ALA A C 1
ATOM 1343 O O . ALA A 1 168 ? -16.902 -1.089 -3.204 1.00 92.00 168 ALA A O 1
ATOM 1344 N N . PHE A 1 169 ? -15.603 -1.121 -5.034 1.00 90.38 169 PHE A N 1
ATOM 1345 C CA . PHE A 1 169 ? -14.877 0.098 -4.692 1.00 90.38 169 PHE A CA 1
ATOM 1346 C C . PHE A 1 169 ? -15.800 1.325 -4.750 1.00 90.38 169 PHE A C 1
ATOM 1348 O O . PHE A 1 169 ? -16.419 1.598 -5.780 1.00 90.38 169 PHE A O 1
ATOM 1355 N N . VAL A 1 170 ? -15.841 2.100 -3.663 1.00 91.75 170 VAL A N 1
ATOM 1356 C CA . VAL A 1 170 ? -16.604 3.352 -3.562 1.00 91.75 170 VAL A CA 1
ATOM 1357 C C . VAL A 1 170 ? -15.673 4.489 -3.157 1.00 91.75 170 VAL A C 1
ATOM 1359 O O . VAL A 1 170 ? -14.929 4.392 -2.182 1.00 91.75 170 VAL A O 1
ATOM 1362 N N . LYS A 1 171 ? -15.733 5.601 -3.894 1.00 88.75 171 LYS A N 1
ATOM 1363 C CA . LYS A 1 171 ? -15.007 6.829 -3.564 1.00 88.75 171 LYS A CA 1
ATOM 1364 C C . LYS A 1 171 ? -15.906 7.763 -2.751 1.00 88.75 171 LYS A C 1
ATOM 1366 O O . LYS A 1 171 ? -16.822 8.360 -3.302 1.00 88.75 171 LYS A O 1
ATOM 1371 N N . TYR A 1 172 ? -15.627 7.901 -1.455 1.00 88.69 172 TYR A N 1
ATOM 1372 C CA . TYR A 1 172 ? -16.439 8.722 -0.543 1.00 88.69 172 TYR A CA 1
ATOM 1373 C C . TYR A 1 172 ? -16.150 10.226 -0.628 1.00 88.69 172 TYR A C 1
ATOM 1375 O O . TYR A 1 172 ? -17.054 11.036 -0.449 1.00 88.69 172 TYR A O 1
ATOM 1383 N N . ILE A 1 173 ? -14.897 10.610 -0.895 1.00 86.38 173 ILE A N 1
ATOM 1384 C CA . ILE A 1 173 ? -14.462 12.012 -0.961 1.00 86.38 173 ILE A CA 1
ATOM 1385 C C . ILE A 1 173 ? -13.734 12.241 -2.290 1.00 86.38 173 ILE A C 1
ATOM 1387 O O . ILE A 1 173 ? -12.849 11.471 -2.678 1.00 86.38 173 ILE A O 1
ATOM 1391 N N . HIS A 1 174 ? -14.118 13.296 -3.011 1.00 81.81 174 HIS A N 1
ATOM 1392 C CA . HIS A 1 174 ? -13.437 13.754 -4.221 1.00 81.81 174 HIS A CA 1
ATOM 1393 C C . HIS A 1 174 ? -12.473 14.900 -3.909 1.00 81.81 174 HIS A C 1
ATOM 1395 O O . HIS A 1 174 ? -12.749 15.738 -3.063 1.00 81.81 174 HIS A O 1
ATOM 1401 N N . ASN A 1 175 ? -11.362 14.961 -4.649 1.00 78.06 175 ASN A N 1
ATOM 1402 C CA . ASN A 1 175 ? -10.354 16.016 -4.496 1.00 78.06 175 ASN A CA 1
ATOM 1403 C C . ASN A 1 175 ? -10.820 17.374 -5.061 1.00 78.06 175 ASN A C 1
ATOM 1405 O O . ASN A 1 175 ? -10.153 18.378 -4.848 1.00 78.06 175 ASN A O 1
ATOM 1409 N N . ASN A 1 176 ? -11.958 17.407 -5.764 1.00 69.75 176 ASN A N 1
ATOM 1410 C CA . ASN A 1 176 ? -12.631 18.638 -6.170 1.00 69.75 176 ASN A CA 1
ATOM 1411 C C . ASN A 1 176 ? -13.652 19.008 -5.092 1.00 69.75 176 ASN A C 1
ATOM 1413 O O . ASN A 1 176 ? -14.846 18.775 -5.249 1.00 69.75 176 ASN A O 1
ATOM 1417 N N . SER A 1 177 ? -13.163 19.526 -3.973 1.00 53.81 177 SER A N 1
ATOM 1418 C CA . SER A 1 177 ? -13.981 20.176 -2.947 1.00 53.81 177 SER A CA 1
ATOM 1419 C C . SER A 1 177 ? -14.044 21.684 -3.215 1.00 53.81 177 SER A C 1
ATOM 1421 O O . SER A 1 177 ? -13.635 22.482 -2.370 1.00 53.81 177 SER A O 1
ATOM 1423 N N . GLY A 1 178 ? -14.472 22.046 -4.428 1.00 42.41 178 GLY A N 1
ATOM 1424 C CA . GLY A 1 178 ? -14.681 23.418 -4.893 1.00 42.41 178 GLY A CA 1
ATOM 1425 C C . GLY A 1 178 ? -16.094 23.599 -5.413 1.00 42.41 178 GLY A C 1
ATOM 1426 O O . GLY A 1 178 ? -16.600 22.634 -6.030 1.00 42.41 178 GLY A O 1
#

Organism: NCBI:txid230809

Secondary structure (DSSP, 8-state):
-EEEEEEEPP---HHHHHH-TTTTT-GGGSPPEEEEEEE-TT-PPEE-SSEEEEEEE-SS--STT---EEEEEEEEEEPTT-TT--EEEPPHHHHHHHHHHHHHHHHHHHHHHHHHHHHHHHHHHHH---SSPPP---PPPEEEEEEESSTTEEEEEEE---HHHH--------S---

Foldseek 3Di:
DWWKWWQWQDDDALVVCVVPVCSLLCSVPGHTDGWDKAFDPPFDWDDDPFKTWGKIFTPFDPFPVRGRIKIWIFGWAFDPPDPVSDTGTDWQVVRVNVVSVVRSVLNVQQNVLVVVVVVQVVCCVVPNHDPDDDDDDGRWIWIKIQTPPRSTDITIITDDDDCVVNNDDDDPDDPPPD

pLDDT: mean 90.61, std 8.83, range [42.41, 97.5]